Protein AF-A0A9D3N1N7-F1 (afdb_monomer_lite)

Sequence (161 aa):
MSQHPCWYMHFLKDLLESVEQHFIVSNQMNYYVFTDLLDEVTMDGDERDQFTYERRPESQAYIPFNEGDYYYGGAVIGGRPDKVLKLVKTCRMNLDVDRANKIEAVWQEESHLNKYFLYNKPTKLLSPEYLWDDRKGKPSFMKVVRFSQVEKNYAEIRPNP

Foldseek 3Di:
DDPPDQLCVVCVVVVVVLCCVAPPPPDDDDDDDDDDDDDDDDDPDDDPQPGLAFCPPQAPLHDHPPAADDQDGPPDDDDDPVVVVVLVVQLVVRLVSCVVVVHAGPGRSSSSSRSCCSPVPDPDDDHCLAEEEPVVPDDPVRPHNRDYDDDDPCVVNPVDD

Organism: NCBI:txid337641

Radius of gyration: 17.06 Å; chains: 1; bounding box: 41×35×41 Å

InterPro domains:
  IPR005076 Glycosyl transferase, family 6 [PF03414] (47-158)
  IPR005076 Glycosyl transferase, family 6 [PTHR10462] (47-159)
  IPR029044 Nucleotide-diphospho-sugar transferases [G3DSA:3.90.550.10] (5-43)
  IPR029044 Nucleotide-diphospho-sugar transferases [G3DSA:3.90.550.10] (44-161)
  IPR029044 Nucleotide-diphospho-sugar transferases [SSF53448] (8-149)

Secondary structure (DSSP, 8-state):
------GGGGGHHHHHHHHHHHSSTTS--------------PPTTS-TTTS-----TTSTT---TT--S----TT-----HHHHHHHHHHHHHHHHHHHHTT---TTHHHHHHHHHHHHS--S----GGGSB-GGG---TT-----SBPPP--HHHH-S--

Structure (mmCIF, N/CA/C/O backbone):
data_AF-A0A9D3N1N7-F1
#
_entry.id   AF-A0A9D3N1N7-F1
#
loop_
_atom_site.group_PDB
_atom_site.id
_atom_site.type_symbol
_atom_site.label_atom_id
_atom_site.label_alt_id
_atom_site.label_comp_id
_atom_site.label_asym_id
_atom_site.label_entity_id
_atom_site.label_seq_id
_atom_site.pdbx_PDB_ins_code
_atom_site.Cartn_x
_atom_site.Cartn_y
_atom_site.Cartn_z
_atom_site.occupancy
_atom_site.B_iso_or_equiv
_atom_site.auth_seq_id
_atom_site.auth_comp_id
_atom_site.auth_asym_id
_atom_site.auth_atom_id
_atom_site.pdbx_PDB_model_num
ATOM 1 N N . MET A 1 1 ? 27.883 -15.263 14.225 1.00 34.53 1 MET A N 1
ATOM 2 C CA . MET A 1 1 ? 26.503 -14.832 13.920 1.00 34.53 1 MET A CA 1
ATOM 3 C C . MET A 1 1 ? 26.331 -13.476 14.583 1.00 34.53 1 MET A C 1
ATOM 5 O O . MET A 1 1 ? 26.280 -13.436 15.805 1.00 34.53 1 MET A O 1
ATOM 9 N N . SER A 1 2 ? 26.420 -12.373 13.835 1.00 40.97 2 SER A N 1
ATOM 10 C CA . SER A 1 2 ? 26.246 -11.037 14.414 1.00 40.97 2 SER A CA 1
ATOM 11 C C . SER A 1 2 ? 24.771 -10.849 14.775 1.00 40.97 2 SER A C 1
ATOM 13 O O . SER A 1 2 ? 23.896 -10.945 13.918 1.00 40.97 2 SER A O 1
ATOM 15 N N . GLN A 1 3 ? 24.487 -10.637 16.059 1.00 45.00 3 GLN A N 1
ATOM 16 C CA . GLN A 1 3 ? 23.184 -10.161 16.511 1.00 45.00 3 GLN A CA 1
ATOM 17 C C . GLN A 1 3 ? 23.071 -8.691 16.102 1.00 45.00 3 GLN A C 1
ATOM 19 O O . GLN A 1 3 ? 23.489 -7.806 16.843 1.00 45.00 3 GLN A O 1
ATOM 24 N N . HIS A 1 4 ? 22.565 -8.424 14.902 1.00 54.41 4 HIS A N 1
ATOM 25 C CA . HIS A 1 4 ? 22.028 -7.101 14.609 1.00 54.41 4 HIS A CA 1
ATOM 26 C C . HIS A 1 4 ? 20.651 -7.029 15.279 1.00 54.41 4 HIS A C 1
ATOM 28 O O . HIS A 1 4 ? 19.798 -7.862 14.963 1.00 54.41 4 HIS A O 1
ATOM 34 N N . PRO A 1 5 ? 20.419 -6.113 16.235 1.00 59.94 5 PRO A N 1
ATOM 35 C CA . PRO A 1 5 ? 19.094 -5.942 16.810 1.00 59.94 5 PRO A CA 1
ATOM 36 C C . PRO A 1 5 ? 18.122 -5.561 15.691 1.00 59.94 5 PRO A C 1
ATOM 38 O O . PRO A 1 5 ? 18.396 -4.643 14.919 1.00 59.94 5 PRO A O 1
ATOM 41 N N . CYS A 1 6 ? 16.988 -6.255 15.586 1.00 68.75 6 CYS A N 1
ATOM 42 C CA . CYS A 1 6 ? 15.880 -5.764 14.774 1.00 68.75 6 CYS A CA 1
ATOM 43 C C . CYS A 1 6 ? 15.290 -4.548 15.498 1.00 68.75 6 CYS A C 1
ATOM 45 O O . CYS A 1 6 ? 14.514 -4.695 16.442 1.00 68.75 6 CYS A O 1
ATOM 47 N N . TRP A 1 7 ? 15.693 -3.346 15.092 1.00 74.88 7 TRP A N 1
ATOM 48 C CA . TRP A 1 7 ? 15.330 -2.095 15.765 1.00 74.88 7 TRP A CA 1
ATOM 49 C C . TRP A 1 7 ? 13.816 -1.841 15.814 1.00 74.88 7 TRP A C 1
ATOM 51 O O . TRP A 1 7 ? 13.320 -1.207 16.741 1.00 74.88 7 TRP A O 1
ATOM 61 N N . TYR A 1 8 ? 13.059 -2.424 14.882 1.00 80.69 8 TYR A N 1
ATOM 62 C CA . TYR A 1 8 ? 11.599 -2.328 14.843 1.00 80.69 8 TYR A CA 1
ATOM 63 C C . TYR A 1 8 ? 10.894 -3.097 15.966 1.00 80.69 8 TYR A C 1
ATOM 65 O O . TYR A 1 8 ? 9.727 -2.827 16.244 1.00 80.69 8 TYR A O 1
ATOM 73 N N . MET A 1 9 ? 11.598 -3.988 16.675 1.00 82.00 9 MET A N 1
ATOM 74 C CA . MET A 1 9 ? 11.056 -4.658 17.863 1.00 82.00 9 MET A CA 1
ATOM 75 C C . MET A 1 9 ? 10.674 -3.670 18.970 1.00 82.00 9 MET A C 1
ATOM 77 O O . MET A 1 9 ? 9.824 -3.998 19.795 1.00 82.00 9 MET A O 1
ATOM 81 N N . HIS A 1 10 ? 11.247 -2.460 18.965 1.00 83.56 10 HIS A N 1
ATOM 82 C CA . HIS A 1 10 ? 10.862 -1.383 19.877 1.00 83.56 10 HIS A CA 1
ATOM 83 C C . HIS A 1 10 ? 9.367 -1.036 19.781 1.00 83.56 10 HIS A C 1
ATOM 85 O O . HIS A 1 10 ? 8.746 -0.739 20.794 1.00 83.56 10 HIS A O 1
ATOM 91 N N . PHE A 1 11 ? 8.771 -1.155 18.590 1.00 87.31 11 PHE A N 1
ATOM 92 C CA . PHE A 1 11 ? 7.372 -0.794 18.344 1.00 87.31 11 PHE A CA 1
ATOM 93 C C . PHE A 1 11 ?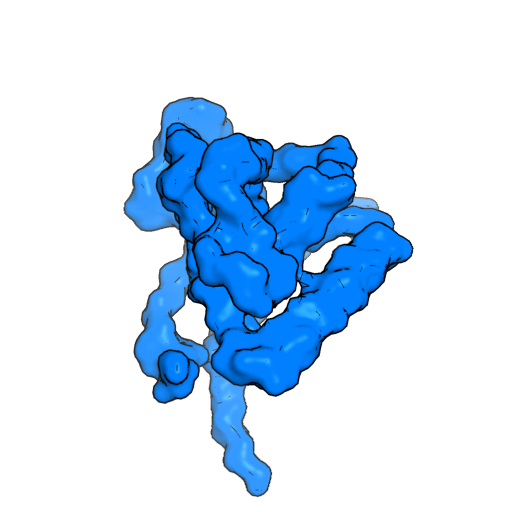 6.388 -1.943 18.592 1.00 87.31 11 PHE A C 1
ATOM 95 O O . PHE A 1 11 ? 5.178 -1.727 18.593 1.00 87.31 11 PHE A O 1
ATOM 102 N N . LEU A 1 12 ? 6.877 -3.178 18.773 1.00 86.31 12 LEU A N 1
ATOM 103 C CA . LEU A 1 12 ? 6.013 -4.360 18.798 1.00 86.31 12 LEU A CA 1
ATOM 104 C C . LEU A 1 12 ? 5.065 -4.356 19.998 1.00 86.31 12 LEU A C 1
ATOM 106 O O . LEU A 1 12 ? 3.903 -4.724 19.854 1.00 86.31 12 LEU A O 1
ATOM 110 N N . LYS A 1 13 ? 5.554 -3.946 21.171 1.00 87.50 13 LYS A N 1
ATOM 111 C CA . LYS A 1 13 ? 4.750 -3.927 22.394 1.00 87.50 13 LYS A CA 1
ATOM 112 C C . LYS A 1 13 ? 3.546 -2.993 22.239 1.00 87.50 13 LYS A C 1
ATOM 114 O O . LYS A 1 13 ? 2.414 -3.448 22.367 1.00 87.50 13 LYS A O 1
ATOM 119 N N . ASP A 1 14 ? 3.799 -1.736 21.890 1.00 89.75 14 ASP A N 1
ATOM 120 C CA . ASP A 1 14 ? 2.757 -0.714 21.758 1.00 89.75 14 ASP A CA 1
ATOM 121 C C . ASP A 1 14 ? 1.771 -1.058 20.630 1.00 89.75 14 ASP A C 1
ATOM 123 O O . ASP A 1 14 ? 0.563 -0.847 20.760 1.00 89.75 14 ASP A O 1
ATOM 127 N N . LEU A 1 15 ? 2.264 -1.662 19.539 1.00 90.00 15 LEU A N 1
ATOM 128 C CA . LEU A 1 15 ? 1.412 -2.170 18.466 1.00 90.00 15 LEU A CA 1
ATOM 129 C C . LEU A 1 15 ? 0.463 -3.267 18.968 1.00 90.00 15 LEU A C 1
ATOM 131 O O . LEU A 1 15 ? -0.736 -3.189 18.712 1.00 90.00 15 LEU A O 1
ATOM 135 N N . LEU A 1 16 ? 0.980 -4.286 19.662 1.00 87.94 16 LEU A N 1
ATOM 136 C CA . LEU A 1 16 ? 0.167 -5.404 20.150 1.00 87.94 16 LEU A CA 1
ATOM 137 C C . LEU A 1 16 ? -0.863 -4.944 21.188 1.00 87.94 16 LEU A C 1
ATOM 139 O O . LEU A 1 16 ? -2.030 -5.312 21.077 1.00 87.94 16 LEU A O 1
ATOM 143 N N . GLU A 1 17 ? -0.462 -4.092 22.134 1.00 92.12 17 GLU A N 1
ATOM 144 C CA . GLU A 1 17 ? -1.372 -3.530 23.141 1.00 92.12 17 GLU A CA 1
ATOM 145 C C . GLU A 1 17 ? -2.511 -2.721 22.491 1.00 92.12 17 GLU A C 1
ATOM 147 O O . GLU A 1 17 ? -3.667 -2.838 22.899 1.00 92.12 17 GLU A O 1
ATOM 152 N N . SER A 1 18 ? -2.221 -1.950 21.436 1.00 91.50 18 SER A N 1
ATOM 153 C CA . SER A 1 18 ? -3.236 -1.212 20.668 1.00 91.50 18 SER A CA 1
ATOM 154 C C . SER A 1 18 ? -4.168 -2.140 19.875 1.00 91.50 18 SER A C 1
ATOM 156 O O . SER A 1 18 ? -5.391 -1.962 19.870 1.00 91.50 18 SER A O 1
ATOM 158 N N . VAL A 1 19 ? -3.611 -3.172 19.234 1.00 88.31 19 VAL A N 1
ATOM 159 C CA . VAL A 1 19 ? -4.369 -4.165 18.459 1.00 88.31 19 VAL A CA 1
ATOM 160 C C . VAL A 1 19 ? -5.387 -4.889 19.342 1.00 88.31 19 VAL A C 1
ATOM 162 O O . VAL A 1 19 ? -6.547 -5.003 18.947 1.00 88.31 19 VAL A O 1
ATOM 165 N N . GLU A 1 20 ? -5.001 -5.305 20.549 1.00 87.06 20 GLU A N 1
ATOM 166 C CA . GLU A 1 20 ? -5.911 -5.962 21.498 1.00 87.06 20 GLU A CA 1
ATOM 167 C C . GLU A 1 20 ? -7.101 -5.078 21.899 1.00 87.06 20 GLU A C 1
ATOM 169 O O . GLU A 1 20 ? -8.207 -5.580 22.115 1.00 87.06 20 GLU A O 1
ATOM 174 N N . GLN A 1 21 ? -6.900 -3.761 21.969 1.00 88.50 21 GLN A N 1
ATOM 175 C CA . GLN A 1 21 ? -7.928 -2.810 22.394 1.00 88.50 21 GLN A CA 1
ATOM 176 C C . GLN A 1 21 ? -8.845 -2.348 21.257 1.00 88.50 21 GLN A C 1
ATOM 178 O O . GLN A 1 21 ? -9.986 -1.951 21.511 1.00 88.50 21 GLN A O 1
ATOM 183 N N . HIS A 1 22 ? -8.364 -2.357 20.010 1.00 89.75 22 HIS A N 1
ATOM 184 C CA . HIS A 1 22 ? -9.020 -1.627 18.921 1.00 89.75 22 HIS A CA 1
ATOM 185 C C . HIS A 1 22 ? -9.250 -2.433 17.638 1.00 89.75 22 HIS A C 1
ATOM 187 O O . HIS A 1 22 ? -10.109 -2.053 16.836 1.00 89.75 22 HIS A O 1
ATOM 193 N N . PHE A 1 23 ? -8.547 -3.547 17.419 1.00 86.12 23 PHE A N 1
ATOM 194 C CA . PHE A 1 23 ? -8.610 -4.283 16.157 1.00 86.12 23 PHE A CA 1
ATOM 195 C C . PHE A 1 23 ? -9.489 -5.537 16.251 1.00 86.12 23 PHE A C 1
ATOM 197 O O . PHE A 1 23 ? -9.090 -6.562 16.789 1.00 86.12 23 PHE A O 1
ATOM 204 N N . ILE A 1 24 ? -10.696 -5.460 15.670 1.00 82.81 24 ILE A N 1
ATOM 205 C CA . ILE A 1 24 ? -11.658 -6.580 15.563 1.00 82.81 24 ILE A CA 1
ATOM 206 C C . ILE A 1 24 ? -11.927 -7.248 16.929 1.00 82.81 24 ILE A C 1
ATOM 208 O O . ILE A 1 24 ? -11.987 -8.472 17.071 1.00 82.81 24 ILE A O 1
ATOM 212 N N . VAL A 1 25 ? -12.100 -6.412 17.955 1.00 77.69 25 VAL A N 1
ATOM 213 C CA . VAL A 1 25 ? -12.440 -6.842 19.314 1.00 77.69 25 VAL A CA 1
ATOM 214 C C . VAL A 1 25 ? -13.702 -7.708 19.256 1.00 77.69 25 VAL A C 1
ATOM 216 O O . VAL A 1 25 ? -14.694 -7.285 18.666 1.00 77.69 25 VAL A O 1
ATOM 219 N N . SER A 1 26 ? -13.662 -8.896 19.877 1.00 72.06 26 SER A N 1
ATOM 220 C CA . SER A 1 26 ? -14.707 -9.948 19.942 1.00 72.06 26 SER A CA 1
ATOM 221 C C . SER A 1 26 ? -14.725 -11.047 18.863 1.00 72.06 26 SER A C 1
ATOM 223 O O . SER A 1 26 ? -15.538 -11.968 18.964 1.00 72.06 26 SER A O 1
ATOM 225 N N . ASN A 1 27 ? -13.801 -11.052 17.898 1.00 74.12 27 ASN A N 1
ATOM 226 C CA . ASN A 1 27 ? -13.632 -12.171 16.960 1.00 74.12 27 ASN A CA 1
ATOM 227 C C . ASN A 1 27 ? -12.369 -12.996 17.268 1.00 74.12 27 ASN A C 1
ATOM 229 O O . ASN A 1 27 ? -11.405 -12.490 17.834 1.00 74.12 27 ASN A O 1
ATOM 233 N N . GLN A 1 28 ? -12.357 -14.279 16.883 1.00 68.81 28 GLN A N 1
ATOM 234 C CA . GLN A 1 28 ? -11.154 -15.110 16.988 1.00 68.81 28 GLN A CA 1
ATOM 235 C C . GLN A 1 28 ? -10.096 -14.620 15.991 1.00 68.81 28 GLN A C 1
ATOM 237 O O . GLN A 1 28 ? -10.319 -14.652 14.780 1.00 68.81 28 GLN A O 1
ATOM 242 N N . MET A 1 29 ? -8.940 -14.211 16.511 1.00 66.88 29 MET A N 1
ATOM 243 C CA . MET A 1 29 ? -7.817 -13.689 15.734 1.00 66.88 29 MET A CA 1
ATOM 244 C C . MET A 1 29 ? -6.613 -14.628 15.811 1.00 66.88 29 MET A C 1
ATOM 246 O O . MET A 1 29 ? -6.331 -15.206 16.857 1.00 66.88 29 MET A O 1
ATOM 250 N N . ASN A 1 30 ? -5.887 -14.751 14.698 1.00 64.31 30 ASN A N 1
ATOM 251 C CA . ASN A 1 3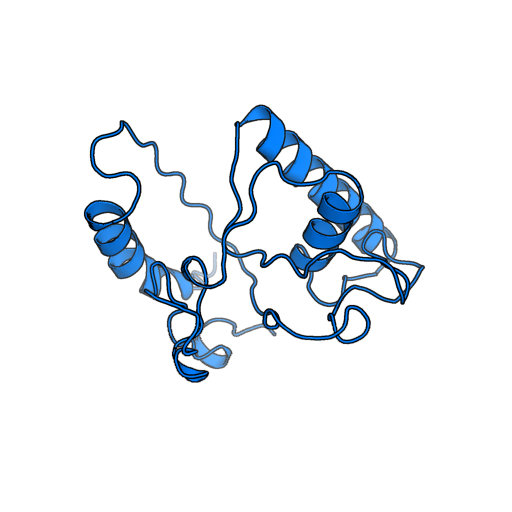0 ? -4.554 -15.347 14.659 1.00 64.31 30 ASN A CA 1
ATOM 252 C C . ASN A 1 30 ? -3.575 -14.255 14.225 1.00 64.31 30 ASN A C 1
ATOM 254 O O . ASN A 1 30 ? -3.684 -13.744 13.108 1.00 64.31 30 ASN A O 1
ATOM 258 N N . TYR A 1 31 ? -2.645 -13.888 15.104 1.00 62.41 31 TYR A N 1
ATOM 259 C CA . TYR A 1 31 ? -1.607 -12.910 14.795 1.00 62.41 31 TYR A CA 1
ATOM 260 C C . TYR A 1 31 ? -0.411 -13.615 14.161 1.00 62.41 31 TYR A C 1
ATOM 262 O O . TYR A 1 31 ? 0.133 -14.562 14.728 1.00 62.41 31 TYR A O 1
ATOM 270 N N . TYR A 1 32 ? 0.011 -13.138 12.994 1.00 56.69 32 TYR A N 1
ATOM 271 C CA . TYR A 1 32 ? 1.244 -13.571 12.350 1.00 56.69 32 TYR A CA 1
ATOM 272 C C . TYR A 1 32 ? 2.162 -12.357 12.232 1.00 56.69 32 TYR A C 1
ATOM 274 O O . TYR A 1 32 ? 1.881 -11.443 11.461 1.00 56.69 32 TYR A O 1
ATOM 282 N N . VAL A 1 33 ? 3.231 -12.333 13.027 1.00 47.16 33 VAL A N 1
ATOM 283 C CA . VAL A 1 33 ? 4.223 -11.252 13.019 1.00 47.16 33 VAL A CA 1
ATOM 284 C C . VAL A 1 33 ? 5.406 -11.702 12.163 1.00 47.16 33 VAL A C 1
ATOM 286 O O . VAL A 1 33 ? 6.101 -12.652 12.515 1.00 47.16 33 VAL A O 1
ATOM 289 N N . PHE A 1 34 ? 5.615 -11.030 11.033 1.00 45.56 34 PHE A N 1
ATOM 290 C CA . PHE A 1 34 ? 6.780 -11.180 10.155 1.00 45.56 34 PHE A CA 1
ATOM 291 C C . PHE A 1 34 ? 7.564 -9.856 10.184 1.00 45.56 34 PHE A C 1
ATOM 293 O O . PHE A 1 34 ? 6.942 -8.803 10.307 1.00 45.56 34 PHE A O 1
ATOM 300 N N . THR A 1 35 ? 8.901 -9.874 10.125 1.00 46.75 35 THR A N 1
ATOM 301 C CA . THR A 1 35 ? 9.715 -8.656 10.316 1.00 46.75 35 THR A CA 1
ATOM 302 C C . THR A 1 35 ? 11.003 -8.641 9.496 1.00 46.75 35 THR A C 1
ATOM 304 O O . THR A 1 35 ? 11.992 -9.243 9.910 1.00 46.75 35 THR A O 1
ATOM 307 N N . ASP A 1 36 ? 11.015 -7.836 8.425 1.00 28.19 36 ASP A N 1
ATOM 308 C CA . ASP A 1 36 ? 12.202 -7.371 7.691 1.00 28.19 36 ASP A CA 1
ATOM 309 C C . ASP A 1 36 ? 11.840 -6.313 6.588 1.00 28.19 36 ASP A C 1
ATOM 311 O O . ASP A 1 36 ? 11.792 -6.665 5.419 1.00 28.19 36 ASP A O 1
ATOM 315 N N . LEU A 1 37 ? 11.593 -5.040 7.019 1.00 36.00 37 LEU A N 1
ATOM 316 C CA . LEU A 1 37 ? 11.600 -3.670 6.368 1.00 36.00 37 LEU A CA 1
ATOM 317 C C . LEU A 1 37 ? 10.910 -3.422 4.983 1.00 36.00 37 LEU A C 1
ATOM 319 O O . LEU A 1 37 ? 11.191 -4.158 4.053 1.00 36.00 37 LEU A O 1
ATOM 323 N N . LEU A 1 38 ? 10.042 -2.402 4.758 1.00 35.62 38 LEU A N 1
ATOM 324 C CA . LEU A 1 38 ? 10.282 -0.946 4.494 1.00 35.62 38 LEU A CA 1
ATOM 325 C C . LEU A 1 38 ? 8.961 -0.099 4.585 1.00 35.62 38 LEU A C 1
ATOM 327 O O . LEU A 1 38 ? 7.901 -0.675 4.766 1.00 35.62 38 LEU A O 1
ATOM 331 N N . ASP A 1 39 ? 9.028 1.253 4.538 1.00 35.66 39 ASP A N 1
ATOM 332 C CA . ASP A 1 39 ? 7.873 2.209 4.495 1.00 35.66 39 ASP A CA 1
ATOM 333 C C . ASP A 1 39 ? 8.325 3.643 4.102 1.00 35.66 39 ASP A C 1
ATOM 335 O O . ASP A 1 39 ? 9.327 4.098 4.677 1.00 35.66 39 ASP A O 1
ATOM 339 N N . GLU A 1 40 ? 7.547 4.329 3.233 1.00 47.47 40 GLU A N 1
ATOM 340 C CA . GLU A 1 40 ? 7.051 5.741 3.298 1.00 47.47 40 GLU A CA 1
ATOM 341 C C . GLU A 1 40 ? 6.281 6.149 2.017 1.00 47.47 40 GLU A 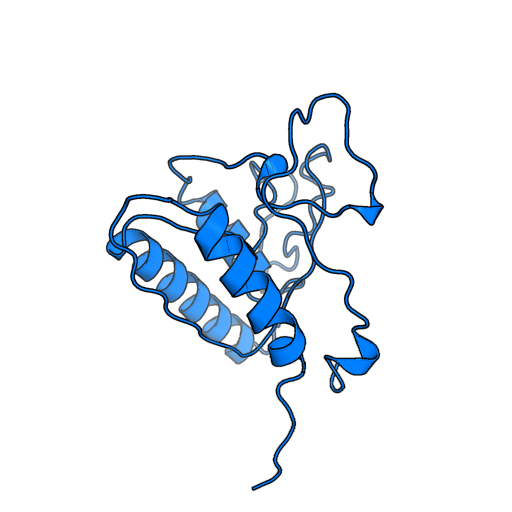C 1
ATOM 343 O O . GLU A 1 40 ? 6.938 6.189 0.995 1.00 47.47 40 GLU A O 1
ATOM 348 N N . VAL A 1 41 ? 4.990 6.568 2.020 1.00 39.56 41 VAL A N 1
ATOM 349 C CA . VAL A 1 41 ? 4.407 7.331 0.869 1.00 39.56 41 VAL A CA 1
ATOM 350 C C . VAL A 1 41 ? 3.214 8.291 1.194 1.00 39.56 41 VAL A C 1
ATOM 352 O O . VAL A 1 41 ? 2.677 8.314 2.302 1.00 39.56 41 VAL A O 1
ATOM 355 N N . THR A 1 42 ? 2.892 9.150 0.207 1.00 37.88 42 THR A N 1
ATOM 356 C CA . THR A 1 42 ? 2.088 10.388 0.067 1.00 37.88 42 THR A CA 1
ATOM 357 C C . THR A 1 42 ? 0.566 10.315 0.298 1.00 37.88 42 THR A C 1
ATOM 359 O O . THR A 1 42 ? -0.023 9.248 0.407 1.00 37.88 42 THR A O 1
ATOM 362 N N . MET A 1 43 ? -0.061 11.500 0.396 1.00 44.34 43 MET A N 1
ATOM 363 C CA . MET A 1 43 ? -1.411 11.750 0.931 1.00 44.34 43 MET A CA 1
ATOM 364 C C . MET A 1 43 ? -2.544 11.765 -0.116 1.00 44.34 43 MET A C 1
ATOM 366 O O . MET A 1 43 ? -2.346 12.114 -1.276 1.00 44.34 43 MET A O 1
ATOM 370 N N . ASP A 1 44 ? -3.760 11.455 0.347 1.00 45.06 44 ASP A N 1
ATOM 371 C CA . ASP A 1 44 ? -5.022 11.598 -0.394 1.00 45.06 44 ASP A CA 1
ATOM 372 C C . ASP A 1 44 ? -5.329 13.075 -0.711 1.00 45.06 44 ASP A C 1
ATOM 374 O O . ASP A 1 44 ? -5.446 13.902 0.197 1.00 45.06 44 ASP A O 1
ATOM 378 N N . GLY A 1 45 ? -5.525 13.390 -1.996 1.00 51.78 45 GLY A N 1
ATOM 379 C CA . GLY A 1 45 ? -5.947 14.715 -2.478 1.00 51.78 45 GLY A CA 1
ATOM 380 C C . GLY A 1 45 ? -5.139 15.259 -3.657 1.00 51.78 45 GLY A C 1
ATOM 381 O O . GLY A 1 45 ? -5.591 16.199 -4.310 1.00 51.78 45 GLY A O 1
ATOM 382 N N . ASP A 1 46 ? -3.989 14.658 -3.950 1.00 58.97 46 ASP A N 1
ATOM 383 C CA . ASP A 1 46 ? -3.143 15.073 -5.063 1.00 58.97 46 ASP A CA 1
ATOM 384 C C . ASP A 1 46 ? -3.697 14.601 -6.421 1.00 58.97 46 ASP A C 1
ATOM 386 O O . ASP A 1 46 ? -4.353 13.560 -6.535 1.00 58.97 46 ASP A O 1
ATOM 390 N N . GLU A 1 47 ? -3.435 15.367 -7.485 1.00 73.06 47 GLU A N 1
ATOM 391 C CA . GLU A 1 47 ? -3.708 14.911 -8.850 1.00 73.06 47 GLU A CA 1
ATOM 392 C C . GLU A 1 47 ? -2.886 13.647 -9.150 1.00 73.06 47 GLU A C 1
ATOM 394 O O . GLU A 1 47 ? -1.735 13.533 -8.738 1.00 73.06 47 GLU A O 1
ATOM 399 N N . ARG A 1 48 ? -3.445 12.698 -9.912 1.00 76.75 48 ARG A N 1
ATOM 400 C CA . ARG A 1 48 ? -2.828 11.380 -10.196 1.00 76.75 48 ARG A CA 1
ATOM 401 C C . ARG A 1 48 ? -1.394 11.422 -10.747 1.00 76.75 48 ARG A C 1
ATOM 403 O O . ARG A 1 48 ? -0.658 10.442 -10.654 1.00 76.75 48 ARG A O 1
ATOM 410 N N . ASP A 1 49 ? -0.999 12.542 -11.339 1.00 81.50 49 ASP A N 1
ATOM 411 C CA . ASP A 1 49 ? 0.345 12.738 -11.880 1.00 81.50 49 ASP A CA 1
ATOM 412 C C . ASP A 1 49 ? 1.371 13.123 -10.802 1.00 81.50 49 ASP A C 1
ATOM 414 O O . ASP A 1 49 ? 2.566 12.925 -11.004 1.00 81.50 49 ASP A O 1
ATOM 418 N N . GLN A 1 50 ? 0.914 13.586 -9.636 1.00 82.69 50 GLN A N 1
ATOM 419 C CA . GLN A 1 50 ? 1.734 13.844 -8.446 1.00 82.69 50 GLN A CA 1
ATOM 420 C C . GLN A 1 50 ? 1.980 12.580 -7.618 1.00 82.69 50 GLN A C 1
ATOM 422 O O . GLN A 1 50 ? 2.893 12.538 -6.796 1.00 82.69 50 GLN A O 1
ATOM 427 N N . PHE A 1 51 ? 1.189 11.527 -7.842 1.00 86.06 51 PHE A N 1
ATOM 428 C CA . PHE A 1 51 ? 1.426 10.234 -7.225 1.00 86.06 51 PHE A CA 1
ATOM 429 C C . PHE A 1 51 ? 2.805 9.709 -7.597 1.00 86.06 51 PHE A C 1
ATOM 431 O O . PHE A 1 51 ? 3.171 9.612 -8.778 1.00 86.06 51 PHE A O 1
ATOM 438 N N . THR A 1 52 ? 3.546 9.299 -6.575 1.00 89.56 52 THR A N 1
ATOM 439 C CA . THR A 1 52 ? 4.895 8.760 -6.703 1.00 89.56 52 THR A CA 1
ATOM 440 C C . THR A 1 52 ? 4.856 7.295 -7.139 1.00 89.56 52 THR A C 1
ATOM 442 O O . THR A 1 52 ? 5.414 6.415 -6.490 1.00 89.56 52 THR A O 1
ATOM 445 N N . TYR A 1 53 ? 4.128 6.990 -8.212 1.00 93.94 53 TYR A N 1
ATOM 446 C CA . TYR A 1 53 ? 4.225 5.688 -8.863 1.00 93.94 53 TYR A CA 1
ATOM 447 C C . TYR A 1 53 ? 5.597 5.521 -9.515 1.00 93.94 53 TYR A C 1
ATOM 449 O O . TYR A 1 53 ? 6.273 6.498 -9.839 1.00 93.94 53 TYR A O 1
ATOM 457 N N . GLU A 1 54 ? 5.978 4.277 -9.785 1.00 97.25 54 GLU A N 1
ATOM 458 C CA . GLU A 1 54 ? 7.123 4.003 -10.640 1.00 97.25 54 GLU A CA 1
ATOM 459 C C . GLU A 1 54 ? 6.839 4.490 -12.069 1.00 97.25 54 GLU A C 1
ATOM 461 O O . GLU A 1 54 ? 5.846 4.102 -12.689 1.00 97.25 54 GLU A O 1
ATOM 466 N N . ARG A 1 55 ? 7.706 5.361 -12.595 1.00 96.69 55 ARG A N 1
ATOM 467 C CA . ARG A 1 55 ? 7.539 5.995 -13.915 1.00 96.69 55 ARG A CA 1
ATOM 468 C C . ARG A 1 55 ? 8.539 5.489 -14.956 1.00 96.69 55 ARG A C 1
ATOM 470 O O . ARG A 1 55 ? 8.420 5.859 -16.122 1.00 96.69 55 ARG A O 1
ATOM 477 N N . ARG A 1 56 ? 9.491 4.635 -14.571 1.00 97.88 56 ARG A N 1
ATOM 478 C CA . ARG A 1 56 ? 10.422 3.974 -15.492 1.00 97.88 56 ARG A CA 1
ATOM 479 C C . ARG A 1 56 ? 9.726 2.784 -16.164 1.00 97.88 56 ARG A C 1
ATOM 481 O O . ARG A 1 56 ? 9.367 1.841 -15.457 1.00 97.88 56 ARG A O 1
ATOM 488 N N . PRO A 1 57 ? 9.513 2.802 -17.494 1.00 98.00 57 PRO A N 1
ATOM 489 C CA . PRO A 1 57 ? 8.797 1.742 -18.209 1.00 98.00 57 PRO A CA 1
ATOM 490 C C . PRO A 1 57 ? 9.494 0.375 -18.169 1.00 98.00 57 PRO A C 1
ATOM 492 O O . PRO A 1 57 ? 8.874 -0.639 -18.480 1.00 98.00 57 PRO A O 1
ATOM 495 N N . GLU A 1 58 ? 10.768 0.332 -17.787 1.00 98.00 58 GLU A N 1
ATOM 496 C CA . GLU A 1 58 ? 11.549 -0.892 -17.633 1.00 98.00 58 GLU A CA 1
ATOM 497 C C . GLU A 1 58 ? 11.147 -1.702 -16.388 1.00 98.00 58 GLU A C 1
ATOM 499 O O . GLU A 1 58 ? 11.397 -2.908 -16.335 1.00 98.00 58 GLU A O 1
ATOM 504 N N . SER A 1 59 ? 10.520 -1.059 -15.395 1.00 98.56 59 SER A N 1
ATOM 505 C CA . SER A 1 59 ? 10.047 -1.715 -14.175 1.00 98.56 59 SER A CA 1
ATOM 506 C C . SER A 1 59 ? 8.685 -2.378 -14.377 1.00 98.56 59 SER A C 1
ATOM 508 O O . SER A 1 59 ? 7.764 -1.813 -14.970 1.00 98.56 59 SER A O 1
ATOM 510 N N . GLN A 1 60 ? 8.496 -3.545 -13.762 1.00 98.50 60 GLN A N 1
ATOM 511 C CA . GLN A 1 60 ? 7.192 -4.193 -13.647 1.00 98.50 60 GLN A CA 1
ATOM 512 C C . GLN A 1 60 ? 6.180 -3.365 -12.845 1.00 98.50 60 GLN A C 1
ATOM 514 O O . GLN A 1 60 ? 4.981 -3.610 -12.968 1.00 98.50 60 GLN A O 1
ATOM 519 N N . ALA A 1 61 ? 6.623 -2.406 -12.027 1.00 98.31 61 ALA A N 1
ATOM 520 C CA . ALA A 1 61 ? 5.756 -1.502 -11.275 1.00 98.31 61 ALA A CA 1
ATOM 521 C C . ALA A 1 61 ? 5.295 -0.269 -12.073 1.00 98.31 61 ALA A C 1
ATOM 523 O O . ALA A 1 61 ? 4.509 0.517 -11.547 1.00 98.31 61 ALA A O 1
ATOM 524 N N . TYR A 1 62 ? 5.740 -0.097 -13.324 1.00 98.19 62 TYR A N 1
ATOM 525 C CA . TYR A 1 62 ? 5.463 1.096 -14.125 1.00 98.19 62 TYR A CA 1
ATOM 526 C C . TYR A 1 62 ? 3.971 1.445 -14.226 1.00 98.19 62 TYR A C 1
ATOM 528 O O . TYR A 1 62 ? 3.157 0.624 -14.668 1.00 98.19 62 TYR A O 1
ATOM 536 N N . ILE A 1 63 ? 3.617 2.690 -13.908 1.00 97.06 63 ILE A N 1
ATOM 537 C CA . ILE A 1 63 ? 2.297 3.275 -14.174 1.00 97.06 63 ILE A CA 1
ATOM 538 C C . ILE A 1 63 ? 2.502 4.574 -14.968 1.00 97.06 63 ILE A C 1
ATOM 540 O O . ILE A 1 63 ? 3.175 5.488 -14.476 1.00 97.06 63 ILE A O 1
ATOM 544 N N . PRO A 1 64 ? 1.942 4.698 -16.185 1.00 95.44 64 PRO A N 1
ATOM 545 C CA . PRO A 1 64 ? 2.078 5.915 -16.977 1.00 95.44 64 PRO A CA 1
ATOM 546 C C . PRO A 1 64 ? 1.352 7.096 -16.327 1.00 95.44 64 PRO A C 1
ATOM 548 O O . PRO A 1 64 ? 0.432 6.934 -15.521 1.00 95.44 64 PRO A O 1
ATOM 551 N N . PHE A 1 65 ? 1.761 8.309 -16.698 1.00 92.81 65 PHE A N 1
ATOM 552 C CA . PHE A 1 65 ? 0.990 9.513 -16.388 1.00 92.81 65 PHE A CA 1
ATOM 553 C C . PHE A 1 65 ? -0.433 9.374 -16.937 1.00 92.81 65 PHE A C 1
ATOM 555 O O . PHE A 1 65 ? -0.643 8.748 -17.978 1.00 92.81 65 PHE A O 1
ATOM 562 N N . ASN A 1 66 ? -1.402 9.972 -16.250 1.00 89.56 66 ASN A N 1
ATOM 563 C CA . ASN A 1 66 ? -2.843 9.853 -16.491 1.00 89.56 66 ASN A CA 1
ATOM 564 C C . ASN A 1 66 ? -3.512 8.518 -16.096 1.00 89.56 66 ASN A C 1
ATOM 566 O O . ASN A 1 66 ? -4.747 8.461 -16.060 1.00 89.56 66 ASN A O 1
ATOM 570 N N . GLU A 1 67 ? -2.760 7.473 -15.736 1.00 92.75 67 GLU A N 1
ATOM 571 C CA . GLU A 1 67 ? -3.303 6.241 -15.142 1.00 92.75 67 GLU A CA 1
ATOM 572 C C . GLU A 1 67 ? -3.219 6.255 -13.606 1.00 92.75 67 GLU A C 1
ATOM 574 O O . GLU A 1 67 ? -2.446 7.007 -13.013 1.00 92.75 67 GLU A O 1
ATOM 579 N N . GLY A 1 68 ? -4.029 5.410 -12.961 1.00 88.56 68 GLY A N 1
ATOM 580 C CA . GLY A 1 68 ? -4.161 5.340 -11.502 1.00 88.56 68 GLY A CA 1
ATOM 581 C C . GLY A 1 68 ? -5.510 5.852 -11.000 1.00 88.56 68 GLY A C 1
ATOM 582 O O . GLY A 1 68 ? -6.067 6.809 -11.541 1.00 88.56 68 GLY A O 1
ATOM 583 N N . ASP A 1 69 ? -6.040 5.191 -9.968 1.00 86.38 69 ASP A N 1
ATOM 584 C CA . ASP A 1 69 ? -7.238 5.660 -9.256 1.00 86.38 69 ASP A CA 1
ATOM 585 C C . ASP A 1 69 ? -6.860 6.325 -7.926 1.00 86.38 69 ASP A C 1
ATOM 587 O O . ASP A 1 69 ? -7.328 7.421 -7.636 1.00 86.38 69 ASP A O 1
ATOM 591 N N . TYR A 1 70 ? -5.998 5.662 -7.147 1.00 85.12 70 TYR A N 1
ATOM 592 C CA . TYR A 1 70 ? -5.544 6.075 -5.819 1.00 85.12 70 TYR A CA 1
ATOM 593 C C . TYR A 1 70 ? -4.090 5.673 -5.611 1.00 85.12 70 TYR A C 1
ATOM 595 O O . TYR A 1 70 ? -3.613 4.715 -6.231 1.00 85.12 70 TYR A O 1
ATOM 603 N N . TYR A 1 71 ? -3.419 6.352 -4.689 1.00 87.06 71 TYR A N 1
ATOM 604 C CA . TYR A 1 71 ? -2.151 5.891 -4.157 1.00 87.06 71 TYR A CA 1
ATOM 605 C C . TYR A 1 71 ? -2.389 5.017 -2.918 1.00 87.06 71 TYR A C 1
ATOM 607 O O . TYR A 1 71 ? -2.844 5.497 -1.883 1.00 87.06 71 TYR A O 1
ATOM 615 N N . TYR A 1 72 ? -2.140 3.715 -3.034 1.00 85.44 72 TYR A N 1
ATOM 616 C CA . TYR A 1 72 ? -2.381 2.741 -1.972 1.00 85.44 72 TYR A CA 1
ATOM 617 C C . TYR A 1 72 ? -1.128 2.572 -1.107 1.00 85.44 72 TYR A C 1
ATOM 619 O O . TYR A 1 72 ? -0.111 2.093 -1.608 1.00 85.44 72 TYR A O 1
ATOM 627 N N . GLY A 1 73 ? -1.237 2.903 0.182 1.00 83.88 73 GLY A N 1
ATOM 628 C CA . GLY A 1 73 ? -0.182 2.675 1.172 1.00 83.88 73 GLY A CA 1
ATOM 629 C C . GLY A 1 73 ? 0.102 1.188 1.416 1.00 83.88 73 GLY A C 1
ATOM 630 O O . GLY A 1 73 ? -0.828 0.384 1.530 1.00 83.88 73 GLY A O 1
ATOM 631 N N . GLY A 1 74 ? 1.376 0.818 1.545 1.00 82.00 74 GLY A N 1
ATOM 632 C CA . GLY A 1 74 ? 1.836 -0.554 1.779 1.00 82.00 74 GLY A CA 1
ATOM 633 C C . GLY A 1 74 ? 1.596 -1.062 3.201 1.00 82.00 74 GLY A C 1
ATOM 634 O O . GLY A 1 74 ? 1.457 -2.267 3.411 1.00 82.00 74 GLY A O 1
ATOM 635 N N . ALA A 1 75 ? 1.464 -0.149 4.168 1.00 84.69 75 ALA A N 1
ATOM 636 C CA . ALA A 1 75 ? 1.410 -0.480 5.591 1.00 84.69 75 ALA A CA 1
ATOM 637 C C . ALA A 1 75 ? 0.122 -1.198 6.041 1.00 84.69 75 ALA A C 1
ATOM 639 O O . ALA A 1 75 ? 0.142 -1.935 7.027 1.00 84.69 75 ALA A O 1
ATOM 640 N N . VAL A 1 76 ? -1.012 -0.996 5.353 1.00 84.25 76 VAL A N 1
ATOM 641 C CA . VAL A 1 76 ? -2.299 -1.613 5.725 1.00 84.25 76 VAL A CA 1
ATOM 642 C C . VAL A 1 76 ? -2.994 -2.192 4.497 1.00 84.25 76 VAL A C 1
ATOM 644 O O . VAL A 1 76 ? -3.707 -1.504 3.767 1.00 84.25 76 VAL A O 1
ATOM 647 N N . ILE A 1 77 ? -2.843 -3.504 4.313 1.00 88.44 77 ILE A N 1
ATOM 648 C CA . ILE A 1 77 ? -3.556 -4.286 3.299 1.00 88.44 77 ILE A CA 1
ATOM 649 C C . ILE A 1 77 ? -4.219 -5.509 3.931 1.00 88.44 77 ILE A C 1
ATOM 651 O O . ILE A 1 77 ? -3.753 -6.056 4.929 1.00 88.44 77 ILE A O 1
ATOM 655 N N . GLY A 1 78 ? -5.315 -5.977 3.342 1.00 89.12 78 GLY A N 1
ATOM 656 C CA . GLY A 1 78 ? -6.020 -7.141 3.863 1.00 89.12 78 GLY A CA 1
ATOM 657 C C . GLY A 1 78 ? -7.065 -7.688 2.906 1.00 89.12 78 GLY A C 1
ATOM 658 O O . GLY A 1 78 ? -7.341 -7.132 1.844 1.00 89.12 78 GLY A O 1
ATOM 659 N N . GLY A 1 79 ? -7.656 -8.815 3.285 1.00 90.31 79 GLY A N 1
ATOM 660 C CA . GLY A 1 79 ? -8.696 -9.462 2.501 1.00 90.31 79 GLY A CA 1
ATOM 661 C C . GLY A 1 79 ? -8.811 -10.943 2.818 1.00 90.31 79 GLY A C 1
ATOM 662 O O . GLY A 1 79 ? -8.232 -11.445 3.779 1.00 90.31 79 GLY A O 1
ATOM 663 N N . ARG A 1 80 ? -9.561 -11.662 1.979 1.00 89.12 80 ARG A N 1
ATOM 664 C CA . ARG A 1 80 ? -9.619 -13.122 2.080 1.00 89.12 80 ARG A CA 1
ATOM 665 C C . ARG A 1 80 ? -8.234 -13.725 1.804 1.00 89.12 80 ARG A C 1
ATOM 667 O O . ARG A 1 80 ? -7.551 -13.225 0.903 1.00 89.12 80 ARG A O 1
ATOM 674 N N . PRO A 1 81 ? -7.837 -14.808 2.498 1.00 93.44 81 PRO A N 1
ATOM 675 C CA . PRO A 1 81 ? -6.508 -15.401 2.347 1.00 93.44 81 PRO A CA 1
ATOM 676 C C . PRO A 1 81 ? -6.118 -15.723 0.899 1.00 93.44 81 PRO A C 1
ATOM 678 O O . PRO A 1 81 ? -4.990 -15.456 0.499 1.00 93.44 81 PRO A O 1
ATOM 681 N N . ASP A 1 82 ? -7.048 -16.219 0.075 1.00 94.62 82 ASP A N 1
ATOM 682 C CA . ASP A 1 82 ? -6.808 -16.506 -1.346 1.00 94.62 82 ASP A CA 1
ATOM 683 C C . ASP A 1 82 ? -6.452 -15.245 -2.152 1.00 94.62 82 ASP A C 1
ATOM 685 O O . ASP A 1 82 ? -5.596 -15.280 -3.040 1.00 94.62 82 ASP A O 1
ATOM 689 N N . LYS A 1 83 ? -7.087 -14.113 -1.828 1.00 93.12 83 LYS A N 1
ATOM 690 C CA . LYS A 1 83 ? -6.858 -12.826 -2.493 1.00 93.12 83 LYS A CA 1
ATOM 691 C C . LYS A 1 83 ? -5.552 -12.188 -2.052 1.00 93.12 83 LYS A C 1
ATOM 693 O O . LYS A 1 83 ? -4.810 -11.720 -2.912 1.00 93.12 83 LYS A O 1
ATOM 698 N N . VAL A 1 84 ? -5.254 -12.226 -0.753 1.00 95.00 84 VAL A N 1
ATOM 699 C CA . VAL A 1 84 ? -3.978 -11.736 -0.213 1.00 95.00 84 VAL A CA 1
ATOM 700 C C . VAL A 1 84 ? -2.820 -12.572 -0.760 1.00 95.00 84 VAL A C 1
ATOM 702 O O . VAL A 1 84 ? -1.842 -12.014 -1.245 1.00 95.00 84 VAL A O 1
ATOM 705 N N . LEU A 1 85 ? -2.961 -13.902 -0.803 1.00 96.12 85 LEU A N 1
ATOM 706 C CA . LEU A 1 85 ? -1.946 -14.787 -1.375 1.00 96.12 85 LEU A CA 1
ATOM 707 C C . LEU A 1 85 ? -1.690 -14.486 -2.856 1.00 96.12 85 LEU A C 1
ATOM 709 O O . LEU A 1 85 ? -0.537 -14.459 -3.284 1.00 96.12 85 LEU A O 1
ATOM 713 N N . LYS A 1 86 ? -2.748 -14.254 -3.646 1.00 96.75 86 LYS A N 1
ATOM 714 C CA . LYS A 1 86 ? -2.609 -13.872 -5.059 1.00 96.75 86 LYS A CA 1
ATOM 715 C C . LYS A 1 86 ? -1.871 -12.539 -5.209 1.00 96.75 86 LYS A C 1
ATOM 717 O O . LYS A 1 86 ? -0.967 -12.456 -6.039 1.00 96.75 86 LYS A O 1
ATOM 722 N N . LEU A 1 87 ? -2.240 -11.532 -4.416 1.00 95.62 87 LEU A N 1
ATOM 723 C CA . LEU A 1 87 ? -1.593 -10.218 -4.409 1.00 95.62 87 LEU A CA 1
ATOM 724 C C . LEU A 1 87 ? -0.100 -10.359 -4.104 1.00 95.62 87 LEU A C 1
ATOM 726 O O . LEU A 1 87 ? 0.724 -10.002 -4.941 1.00 95.62 87 LEU A O 1
ATOM 730 N N . VAL A 1 88 ? 0.247 -10.962 -2.963 1.00 96.31 88 VAL A N 1
ATOM 731 C CA . VAL A 1 88 ? 1.642 -11.085 -2.508 1.00 96.31 88 VAL A CA 1
ATOM 732 C C . VAL A 1 88 ? 2.483 -11.892 -3.495 1.00 96.31 88 VAL A C 1
ATOM 734 O O . VAL A 1 88 ? 3.595 -11.483 -3.820 1.00 96.31 88 VAL A O 1
ATOM 737 N N . LYS A 1 89 ? 1.957 -12.998 -4.044 1.00 98.12 89 LYS A N 1
ATOM 738 C CA . LYS A 1 89 ? 2.664 -13.771 -5.081 1.00 98.12 89 LYS A CA 1
ATOM 739 C C . LYS A 1 89 ? 2.928 -12.947 -6.339 1.00 98.12 89 LYS A C 1
ATOM 741 O O . LYS A 1 89 ? 4.017 -13.036 -6.891 1.00 98.12 89 LYS A O 1
ATOM 746 N N . THR A 1 90 ? 1.957 -12.144 -6.772 1.00 98.06 90 THR A N 1
ATOM 747 C CA . THR A 1 90 ? 2.109 -11.303 -7.968 1.00 98.06 90 THR A CA 1
ATOM 748 C C . THR A 1 90 ? 3.161 -10.219 -7.738 1.00 98.06 90 THR A C 1
ATOM 750 O O . THR A 1 90 ? 4.080 -10.087 -8.541 1.00 98.06 90 THR A O 1
ATOM 753 N N . CYS A 1 91 ? 3.086 -9.496 -6.614 1.00 97.50 91 CYS A N 1
ATOM 754 C CA . CYS A 1 91 ? 4.090 -8.489 -6.264 1.00 97.50 91 CYS A CA 1
ATOM 755 C C . CYS A 1 91 ? 5.485 -9.110 -6.133 1.00 97.50 91 CYS A C 1
ATOM 757 O O . CYS A 1 91 ? 6.447 -8.553 -6.651 1.00 97.50 91 CYS A O 1
ATOM 759 N N . ARG A 1 92 ? 5.595 -10.298 -5.519 1.00 97.81 92 ARG A N 1
ATOM 760 C CA . ARG A 1 92 ? 6.874 -11.004 -5.391 1.00 97.81 92 ARG A CA 1
ATOM 761 C C . ARG A 1 92 ? 7.484 -11.360 -6.744 1.00 97.81 92 ARG A C 1
ATOM 763 O O . ARG A 1 92 ? 8.667 -11.120 -6.946 1.00 97.81 92 ARG A O 1
ATOM 770 N N . MET A 1 93 ? 6.686 -11.903 -7.662 1.00 98.38 93 MET A N 1
ATOM 771 C CA . MET A 1 93 ? 7.156 -12.223 -9.013 1.00 98.38 93 MET A CA 1
ATOM 772 C C . MET A 1 93 ? 7.654 -10.970 -9.742 1.00 98.38 93 MET A C 1
ATOM 774 O O . MET A 1 93 ? 8.700 -11.017 -10.380 1.00 98.38 93 MET A O 1
ATOM 778 N N . ASN A 1 94 ? 6.946 -9.846 -9.608 1.00 98.19 94 ASN A N 1
ATOM 779 C CA . ASN A 1 94 ? 7.350 -8.586 -10.229 1.00 98.19 94 ASN A CA 1
ATOM 780 C C . ASN A 1 94 ? 8.653 -8.031 -9.632 1.00 98.19 94 ASN A C 1
ATOM 782 O O . ASN A 1 94 ? 9.524 -7.608 -10.388 1.00 98.19 94 ASN A O 1
ATOM 786 N N . LEU A 1 95 ? 8.815 -8.098 -8.306 1.00 97.50 95 LEU A N 1
ATOM 787 C CA . LEU A 1 95 ? 10.064 -7.747 -7.619 1.00 97.50 95 LEU A CA 1
ATOM 788 C C . LEU A 1 95 ? 11.241 -8.607 -8.100 1.00 97.50 95 LEU A C 1
ATOM 790 O O . LEU A 1 95 ? 12.341 -8.097 -8.295 1.00 97.50 95 LEU A O 1
ATOM 794 N N . ASP A 1 96 ? 11.027 -9.911 -8.300 1.00 98.25 96 ASP A N 1
ATOM 795 C CA . ASP A 1 96 ? 12.068 -10.821 -8.789 1.00 98.25 96 ASP A CA 1
ATOM 796 C C . ASP A 1 96 ? 12.483 -10.504 -10.236 1.00 98.25 96 ASP A C 1
ATOM 798 O O . ASP A 1 96 ? 13.671 -10.570 -10.561 1.00 98.25 96 ASP A O 1
ATOM 802 N N . VAL A 1 97 ? 11.532 -10.110 -11.091 1.00 98.38 97 VAL A N 1
ATOM 803 C CA . VAL A 1 97 ? 11.815 -9.656 -12.464 1.00 98.38 97 VAL A CA 1
ATOM 804 C C . VAL A 1 97 ? 12.602 -8.345 -12.458 1.00 98.38 97 VAL A C 1
ATOM 806 O O . VAL A 1 97 ? 13.630 -8.257 -13.129 1.00 98.38 97 VAL A O 1
ATOM 809 N N . ASP A 1 98 ? 12.173 -7.353 -11.677 1.00 98.44 98 ASP A N 1
ATOM 810 C CA . ASP A 1 98 ? 12.879 -6.072 -11.569 1.00 98.44 98 ASP A CA 1
ATOM 811 C C . ASP A 1 98 ? 14.299 -6.271 -11.038 1.00 98.44 98 ASP A C 1
ATOM 813 O O . ASP A 1 98 ? 15.264 -5.795 -11.640 1.00 98.44 98 ASP A O 1
ATOM 817 N N . ARG A 1 99 ? 14.456 -7.098 -10.000 1.00 97.25 99 ARG A N 1
ATOM 818 C CA . ARG A 1 99 ? 15.765 -7.473 -9.460 1.00 97.25 99 ARG A CA 1
ATOM 819 C C . ARG A 1 99 ? 16.660 -8.131 -10.509 1.00 97.25 99 ARG A C 1
ATOM 821 O O . ARG A 1 99 ? 17.838 -7.784 -10.595 1.00 97.25 99 ARG A O 1
ATOM 828 N N . ALA A 1 100 ? 16.136 -9.061 -11.310 1.00 98.12 100 ALA A N 1
ATOM 829 C CA . ALA A 1 100 ? 16.894 -9.694 -12.394 1.00 98.12 100 ALA A CA 1
ATOM 830 C C . ALA A 1 100 ? 17.345 -8.675 -13.457 1.00 98.12 100 ALA A C 1
ATOM 832 O O . ALA A 1 100 ? 18.442 -8.795 -14.007 1.00 98.12 100 ALA A O 1
ATOM 833 N N . ASN A 1 101 ? 16.541 -7.632 -13.674 1.00 97.56 101 ASN A N 1
ATOM 834 C CA . ASN A 1 101 ? 16.844 -6.506 -14.556 1.00 97.56 101 ASN A CA 1
ATOM 835 C C . ASN A 1 101 ?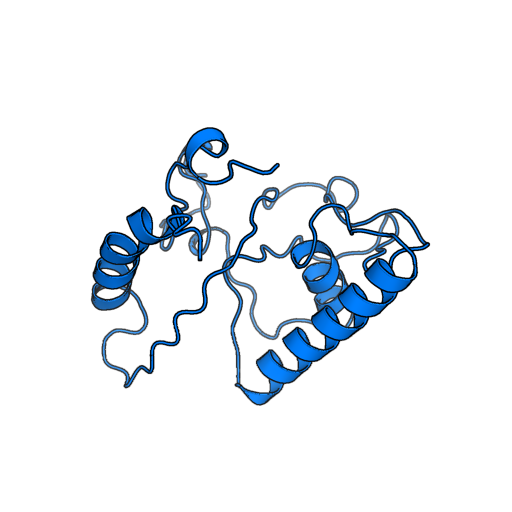 17.674 -5.397 -13.884 1.00 97.56 101 ASN A C 1
ATOM 837 O O . ASN A 1 101 ? 17.952 -4.383 -14.521 1.00 97.56 101 ASN A O 1
ATOM 841 N N . LYS A 1 102 ? 18.120 -5.595 -12.633 1.00 97.94 102 LYS A N 1
ATOM 842 C CA . LYS A 1 102 ? 18.877 -4.615 -11.829 1.00 97.94 102 LYS A CA 1
ATOM 843 C C . LYS A 1 102 ? 18.113 -3.305 -11.607 1.00 97.94 102 LYS A C 1
ATOM 845 O O . LYS A 1 102 ? 18.705 -2.228 -11.580 1.00 97.94 102 LYS A O 1
ATOM 850 N N . ILE A 1 103 ? 16.801 -3.418 -11.449 1.00 97.38 103 ILE A N 1
ATOM 851 C CA . ILE A 1 103 ? 15.889 -2.330 -11.124 1.00 97.38 103 ILE A CA 1
ATOM 852 C C . ILE A 1 103 ? 15.350 -2.581 -9.717 1.00 97.38 103 ILE A C 1
ATOM 854 O O . ILE A 1 103 ? 14.985 -3.698 -9.362 1.00 97.38 103 ILE A O 1
ATOM 858 N N . GLU A 1 104 ? 15.291 -1.524 -8.919 1.00 96.50 104 GLU A N 1
ATOM 859 C CA . GLU A 1 104 ? 14.492 -1.472 -7.701 1.00 96.50 104 GLU A CA 1
ATOM 860 C C . GLU A 1 104 ? 13.475 -0.355 -7.892 1.00 96.50 104 GLU A C 1
ATOM 862 O O . GLU A 1 104 ? 13.861 0.766 -8.241 1.00 96.50 104 GLU A O 1
ATOM 867 N N . ALA A 1 105 ? 12.186 -0.677 -7.764 1.00 95.69 105 ALA A N 1
ATOM 868 C CA . ALA A 1 105 ? 11.116 0.295 -7.937 1.00 95.69 105 ALA A CA 1
ATOM 869 C C . ALA A 1 105 ? 11.224 1.419 -6.892 1.00 95.69 105 ALA A C 1
ATOM 871 O O . ALA A 1 105 ? 11.680 1.184 -5.775 1.00 95.69 105 ALA A O 1
ATOM 872 N N . VAL A 1 106 ? 10.789 2.630 -7.253 1.00 94.00 106 VAL A N 1
ATOM 873 C CA . VAL A 1 106 ? 10.983 3.857 -6.453 1.00 94.00 106 VAL A CA 1
ATOM 874 C C . VAL A 1 106 ? 10.513 3.741 -4.996 1.00 94.00 106 VAL A C 1
ATOM 876 O O . VAL A 1 106 ? 11.158 4.289 -4.110 1.00 94.00 106 VAL A O 1
ATOM 879 N N . TRP A 1 107 ? 9.443 2.983 -4.753 1.00 91.75 107 TRP A N 1
ATOM 880 C CA . TRP A 1 107 ? 8.945 2.641 -3.415 1.00 91.75 107 TRP A CA 1
ATOM 881 C C . TRP A 1 107 ? 8.810 1.129 -3.239 1.00 91.75 107 TRP A C 1
ATOM 883 O O . TRP A 1 107 ? 7.760 0.644 -2.825 1.00 91.75 107 TRP A O 1
ATOM 893 N N . GLN A 1 108 ? 9.821 0.378 -3.680 1.00 93.31 108 GLN A N 1
ATOM 894 C CA . GLN A 1 108 ? 9.952 -1.071 -3.496 1.00 93.31 108 GLN A CA 1
ATOM 895 C C . GLN A 1 108 ? 8.619 -1.838 -3.686 1.00 93.31 108 GLN A C 1
ATOM 897 O O . GLN A 1 108 ? 7.992 -1.756 -4.748 1.00 93.31 108 GLN A O 1
ATOM 902 N N . GLU A 1 109 ? 8.157 -2.591 -2.684 1.00 92.62 109 GLU A N 1
ATOM 903 C CA . GLU A 1 109 ? 6.909 -3.360 -2.710 1.00 92.62 109 GLU A CA 1
ATOM 904 C C . GLU A 1 109 ? 5.646 -2.509 -2.900 1.00 92.62 109 GLU A C 1
ATOM 906 O O . GLU A 1 109 ? 4.703 -2.966 -3.553 1.00 92.62 109 GLU A O 1
ATOM 911 N N . GLU A 1 110 ? 5.625 -1.272 -2.400 1.00 93.56 110 GLU A N 1
ATOM 912 C CA . GLU A 1 110 ? 4.476 -0.369 -2.498 1.00 93.56 110 GLU A CA 1
ATOM 913 C C . GLU A 1 110 ? 4.226 0.070 -3.946 1.00 93.56 110 GLU A C 1
ATOM 915 O O . GLU A 1 110 ? 3.080 0.160 -4.398 1.00 93.56 110 GLU A O 1
ATOM 920 N N . SER A 1 111 ? 5.288 0.221 -4.742 1.00 96.00 111 SER A N 1
ATOM 921 C CA . SER A 1 111 ? 5.158 0.473 -6.184 1.00 96.00 111 SER A CA 1
ATOM 922 C C . SER A 1 111 ? 4.479 -0.701 -6.905 1.00 96.00 111 SER A C 1
ATOM 924 O O . SER A 1 111 ? 3.554 -0.508 -7.702 1.00 96.00 111 SER A O 1
ATOM 926 N N . HIS A 1 112 ? 4.867 -1.941 -6.590 1.00 97.94 112 HIS A N 1
ATOM 927 C CA . HIS A 1 112 ? 4.238 -3.132 -7.172 1.00 97.94 112 HIS A CA 1
ATOM 928 C C . HIS A 1 112 ? 2.806 -3.355 -6.665 1.00 97.94 112 HIS A C 1
ATOM 930 O O . HIS A 1 112 ? 1.958 -3.825 -7.429 1.00 97.94 112 HIS A O 1
ATOM 936 N N . LEU A 1 113 ? 2.513 -2.988 -5.413 1.00 95.88 113 LEU A N 1
ATOM 937 C CA . LEU A 1 113 ? 1.162 -2.991 -4.848 1.00 95.88 113 LEU A CA 1
ATOM 938 C C . LEU A 1 113 ? 0.229 -2.071 -5.644 1.00 95.88 113 LEU A C 1
ATOM 940 O O . LEU A 1 113 ? -0.846 -2.495 -6.076 1.00 95.88 113 LEU A O 1
ATOM 944 N N . ASN A 1 114 ? 0.665 -0.836 -5.890 1.00 95.50 114 ASN A N 1
ATOM 945 C CA . ASN A 1 114 ? -0.088 0.140 -6.672 1.00 95.50 114 ASN A CA 1
ATOM 946 C C . ASN A 1 114 ? -0.338 -0.356 -8.104 1.00 95.50 114 ASN A C 1
ATOM 948 O O . ASN A 1 114 ? -1.467 -0.294 -8.600 1.00 95.50 114 ASN A O 1
ATOM 952 N N . LYS A 1 115 ? 0.672 -0.966 -8.740 1.00 97.62 115 LYS A N 1
ATOM 953 C CA . LYS A 1 115 ? 0.509 -1.609 -10.053 1.00 97.62 115 LYS A CA 1
ATOM 954 C C . LYS A 1 115 ? -0.495 -2.761 -10.025 1.00 97.62 115 LYS A C 1
ATOM 956 O O . LYS A 1 115 ? -1.287 -2.909 -10.957 1.00 97.62 115 LYS A O 1
ATOM 961 N N . TYR A 1 116 ? -0.488 -3.580 -8.975 1.00 97.56 116 TYR A N 1
ATOM 962 C CA . TYR A 1 116 ? -1.446 -4.672 -8.831 1.00 97.56 116 TYR A CA 1
ATOM 963 C C . TYR A 1 116 ? -2.882 -4.142 -8.739 1.00 97.56 116 TYR A C 1
ATOM 965 O O . TYR A 1 116 ? -3.757 -4.627 -9.468 1.00 97.56 116 TYR A O 1
ATOM 973 N N . PHE A 1 117 ? -3.126 -3.137 -7.892 1.00 94.38 117 PHE A N 1
ATOM 974 C CA . PHE A 1 117 ? -4.461 -2.568 -7.689 1.00 94.38 117 PHE A CA 1
ATOM 975 C C . PHE A 1 117 ? -4.975 -1.740 -8.866 1.00 94.38 117 PHE A C 1
ATOM 977 O O . PHE A 1 117 ? -6.191 -1.657 -9.040 1.00 94.38 117 PHE A O 1
ATOM 984 N N . LEU A 1 118 ? -4.096 -1.235 -9.737 1.00 93.75 118 LEU A N 1
ATOM 985 C CA . LEU A 1 118 ? -4.502 -0.614 -10.998 1.00 93.75 118 LEU A CA 1
ATOM 986 C C . LEU A 1 118 ? -5.364 -1.557 -11.858 1.00 93.75 118 LEU A C 1
ATOM 988 O O . LEU A 1 118 ? -6.363 -1.116 -12.427 1.00 93.75 118 LEU A O 1
ATOM 992 N N . TYR A 1 119 ? -5.038 -2.854 -11.909 1.00 94.62 119 TYR A N 1
ATOM 993 C CA . TYR A 1 119 ? -5.778 -3.843 -12.715 1.00 94.62 119 TYR A CA 1
ATOM 994 C C . TYR A 1 119 ? -6.641 -4.806 -11.893 1.00 94.62 119 TYR A C 1
ATOM 996 O O . TYR A 1 119 ? -7.538 -5.450 -12.433 1.00 94.62 119 TYR A O 1
ATOM 1004 N N . ASN A 1 120 ? -6.402 -4.912 -10.586 1.00 92.44 120 ASN A N 1
ATOM 1005 C CA . ASN A 1 120 ? -7.140 -5.789 -9.680 1.00 92.44 120 ASN A CA 1
ATOM 1006 C C . ASN A 1 120 ? -7.815 -4.945 -8.599 1.00 92.44 120 ASN A C 1
ATOM 1008 O O . ASN A 1 120 ? -7.383 -4.959 -7.450 1.00 92.44 120 ASN A O 1
ATOM 1012 N N . LYS A 1 121 ? -8.862 -4.200 -8.972 1.00 87.75 121 LYS A N 1
ATOM 1013 C CA . LYS A 1 121 ? -9.501 -3.211 -8.090 1.00 87.75 121 LYS A CA 1
ATOM 1014 C C . LYS A 1 121 ? -9.876 -3.813 -6.722 1.00 87.75 121 LYS A C 1
ATOM 1016 O O . LYS A 1 121 ? -10.493 -4.887 -6.683 1.00 87.75 121 LYS A O 1
ATOM 1021 N N . PRO A 1 122 ? -9.538 -3.150 -5.600 1.00 86.38 122 PRO A N 1
ATOM 1022 C CA . PRO A 1 122 ? -9.943 -3.618 -4.283 1.00 86.38 122 PRO A CA 1
ATOM 1023 C C . PRO A 1 122 ? -11.466 -3.515 -4.122 1.00 86.38 122 PRO A C 1
ATOM 1025 O O . PRO A 1 122 ? -12.112 -2.615 -4.651 1.00 86.38 122 PRO A O 1
ATOM 1028 N N . THR A 1 123 ? -12.066 -4.430 -3.357 1.00 85.00 123 THR A N 1
ATOM 1029 C CA . THR A 1 123 ? -13.522 -4.414 -3.108 1.00 85.00 123 THR A CA 1
ATOM 1030 C C . THR A 1 123 ? -13.946 -3.381 -2.065 1.00 85.00 123 THR A C 1
ATOM 1032 O O . THR A 1 123 ? -15.132 -3.088 -1.932 1.00 85.00 123 THR A O 1
ATOM 1035 N N . LYS A 1 124 ? -12.992 -2.889 -1.269 1.00 82.94 124 LYS A N 1
ATOM 1036 C CA . LYS A 1 124 ? -13.167 -1.830 -0.275 1.00 82.94 124 LYS A CA 1
ATOM 1037 C C . LYS A 1 124 ? -11.891 -1.000 -0.232 1.00 82.94 124 LYS A C 1
ATOM 1039 O O . LYS A 1 124 ? -10.805 -1.572 -0.227 1.00 82.94 124 LYS A O 1
ATOM 1044 N N . LEU A 1 125 ? -12.060 0.312 -0.158 1.00 81.94 125 LEU A N 1
ATOM 1045 C CA . LEU A 1 125 ? -10.994 1.264 0.113 1.00 81.94 125 LEU A CA 1
ATOM 1046 C C . LEU A 1 125 ? -11.144 1.752 1.554 1.00 81.94 125 LEU A C 1
ATOM 1048 O O . LEU A 1 125 ? -12.262 2.042 1.991 1.00 81.94 125 LEU A O 1
ATOM 1052 N N . LEU A 1 126 ? -10.038 1.798 2.290 1.00 82.06 126 LEU A N 1
ATOM 1053 C CA . LEU A 1 126 ? -9.996 2.421 3.607 1.00 82.06 126 LEU A CA 1
ATOM 1054 C C . LEU A 1 126 ? -9.606 3.886 3.428 1.00 82.06 126 LEU A C 1
ATOM 1056 O O . LEU A 1 126 ? -8.728 4.191 2.630 1.00 82.06 126 LEU A O 1
ATOM 1060 N N . SER A 1 127 ? -10.277 4.782 4.148 1.00 83.50 127 SER A N 1
ATOM 1061 C CA . SER A 1 127 ? -9.899 6.195 4.170 1.00 83.50 127 SER A CA 1
ATOM 1062 C C . SER A 1 127 ? -8.582 6.394 4.935 1.00 83.50 127 SER A C 1
ATOM 1064 O O . SER A 1 127 ? -8.188 5.508 5.705 1.00 83.50 127 SER A O 1
ATOM 1066 N N . PRO A 1 128 ? -7.963 7.587 4.855 1.00 83.75 128 PRO A N 1
ATOM 1067 C CA . PRO A 1 128 ? -6.771 7.916 5.639 1.00 83.75 128 PRO A CA 1
ATOM 1068 C C . PRO A 1 128 ? -6.966 7.822 7.161 1.00 83.75 128 PRO A C 1
ATOM 1070 O O . PRO A 1 128 ? -5.994 7.831 7.903 1.00 83.75 128 PRO A O 1
ATOM 1073 N N . GLU A 1 129 ? -8.206 7.674 7.655 1.00 85.75 129 GLU A N 1
ATOM 1074 C CA . GLU A 1 129 ? -8.476 7.344 9.065 1.00 85.75 129 GLU A CA 1
ATOM 1075 C C . GLU A 1 129 ? -7.752 6.065 9.520 1.00 85.75 129 GLU A C 1
ATOM 1077 O O . GLU A 1 129 ? -7.469 5.916 10.706 1.00 85.75 1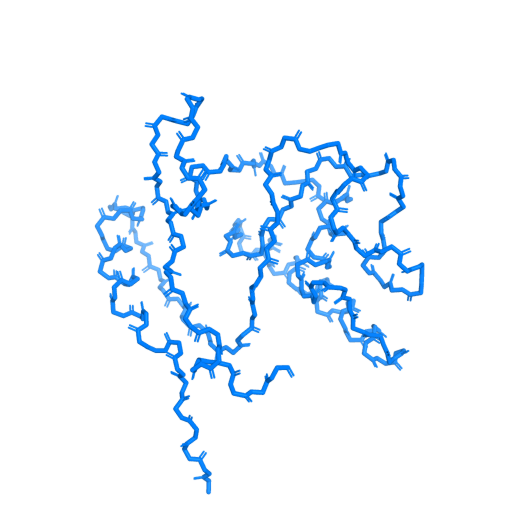29 GLU A O 1
ATOM 1082 N N . TYR A 1 130 ? -7.483 5.132 8.603 1.00 86.25 130 TYR A N 1
ATOM 1083 C CA . TYR A 1 130 ? -6.884 3.823 8.886 1.00 86.25 130 TYR A CA 1
ATOM 1084 C C . TYR A 1 130 ? -5.372 3.758 8.629 1.00 86.25 130 TYR A C 1
ATOM 1086 O O . TYR A 1 130 ? -4.788 2.689 8.789 1.00 86.25 130 TYR A O 1
ATOM 1094 N N . LEU A 1 131 ? -4.750 4.867 8.228 1.00 87.00 131 LEU A N 1
ATOM 1095 C CA . LEU A 1 131 ? -3.301 5.018 8.130 1.00 87.00 131 LEU A CA 1
ATOM 1096 C C . LEU A 1 131 ? -2.979 6.515 8.081 1.00 87.00 131 LEU A C 1
ATOM 1098 O O . LEU A 1 131 ? -3.040 7.131 7.017 1.00 87.00 131 LEU A O 1
ATOM 1102 N N . TRP A 1 132 ? -2.674 7.101 9.237 1.00 86.94 132 TRP A N 1
ATOM 1103 C CA . TRP A 1 132 ? -2.450 8.540 9.365 1.00 86.94 132 TRP A CA 1
ATOM 1104 C C . TRP A 1 132 ? -1.045 8.882 9.867 1.00 86.94 132 TRP A C 1
ATOM 1106 O O . TRP A 1 132 ? -0.426 8.100 10.579 1.00 86.94 132 TRP A O 1
ATOM 1116 N N . ASP A 1 133 ? -0.552 10.065 9.503 1.00 86.00 133 ASP A N 1
ATOM 1117 C CA . ASP A 1 133 ? 0.677 10.650 10.042 1.00 86.00 133 ASP A CA 1
ATOM 1118 C C . ASP A 1 133 ? 0.308 11.896 10.855 1.00 86.00 133 ASP A C 1
ATOM 1120 O O . ASP A 1 133 ? -0.037 12.944 10.294 1.00 86.00 133 ASP A O 1
ATOM 1124 N N . ASP A 1 134 ? 0.375 11.783 12.184 1.00 86.12 134 ASP A N 1
ATOM 1125 C CA . ASP A 1 134 ? -0.039 12.846 13.106 1.00 86.12 134 ASP A CA 1
ATOM 1126 C C . ASP A 1 134 ? 0.780 14.140 12.948 1.00 86.12 134 ASP A C 1
ATOM 1128 O O . ASP A 1 134 ? 0.290 15.220 13.293 1.00 86.12 134 ASP A O 1
ATOM 1132 N N . ARG A 1 135 ? 1.969 14.085 12.325 1.00 85.19 135 ARG A N 1
ATOM 1133 C CA . ARG A 1 135 ? 2.793 15.272 12.029 1.00 85.19 135 ARG A CA 1
ATOM 1134 C C . ARG A 1 135 ? 2.132 16.215 11.021 1.00 85.19 135 ARG A C 1
ATOM 1136 O O . ARG A 1 135 ? 2.453 17.401 11.001 1.00 85.19 135 ARG A O 1
ATOM 1143 N N . LYS A 1 136 ? 1.207 15.721 10.187 1.00 80.62 136 LYS A N 1
ATOM 1144 C CA . LYS A 1 136 ? 0.563 16.517 9.122 1.00 80.62 136 LYS A CA 1
ATOM 1145 C C . LYS A 1 136 ? -0.663 17.307 9.595 1.00 80.62 136 LYS A C 1
ATOM 1147 O O . LYS A 1 136 ? -1.206 18.094 8.824 1.00 80.62 136 LYS A O 1
ATOM 1152 N N . GLY A 1 137 ? -1.073 17.137 10.856 1.00 84.19 137 GLY A N 1
ATOM 1153 C CA . GLY A 1 137 ? -2.283 17.741 11.418 1.00 84.19 137 GLY A CA 1
ATOM 1154 C C . GLY A 1 137 ? -3.565 17.120 10.850 1.00 84.19 137 GLY A C 1
ATOM 1155 O O . GLY A 1 137 ? -3.669 16.841 9.662 1.00 84.19 137 GLY A O 1
ATOM 1156 N N . LYS A 1 138 ? -4.574 16.876 11.692 1.00 86.00 138 LYS A N 1
ATOM 1157 C CA . LYS A 1 138 ? -5.786 16.149 11.276 1.00 86.00 138 LYS A CA 1
ATOM 1158 C C . LYS A 1 138 ? -6.719 17.022 10.409 1.00 86.00 138 LYS A C 1
ATOM 1160 O O . LYS A 1 138 ? -7.244 18.013 10.926 1.00 86.00 138 LYS A O 1
ATOM 1165 N N . PRO A 1 139 ? -7.042 16.636 9.158 1.00 82.56 139 PRO A N 1
ATOM 1166 C CA . PRO A 1 139 ? -7.974 17.370 8.311 1.00 82.56 139 PRO A CA 1
ATOM 1167 C C . PRO A 1 139 ? -9.387 17.424 8.902 1.00 82.56 139 PRO A C 1
ATOM 1169 O O . PRO A 1 139 ? -9.795 16.566 9.693 1.00 82.56 139 PRO A O 1
ATOM 1172 N N . SER A 1 140 ? -10.171 18.417 8.479 1.00 88.94 140 SER A N 1
ATOM 1173 C CA . SER A 1 140 ? -11.552 18.610 8.946 1.00 88.94 140 SER A CA 1
ATOM 1174 C C . SER A 1 140 ? -12.510 17.511 8.475 1.00 88.94 140 SER A C 1
ATOM 1176 O O . SER A 1 140 ? -13.443 17.171 9.200 1.00 88.94 140 SER A O 1
ATOM 1178 N N . PHE A 1 141 ? -12.273 16.926 7.295 1.00 84.19 141 PHE A N 1
ATOM 1179 C CA . PHE A 1 141 ? -13.085 15.822 6.769 1.00 84.19 141 PHE A CA 1
ATOM 1180 C C . PHE A 1 141 ? -12.878 14.512 7.542 1.00 84.19 141 PHE A C 1
ATOM 1182 O O . PHE A 1 141 ? -13.746 13.638 7.524 1.00 84.19 141 PHE A O 1
ATOM 1189 N N . MET A 1 142 ? -11.736 14.372 8.220 1.00 84.56 142 MET A N 1
ATOM 1190 C CA . MET A 1 142 ? -11.402 13.192 9.001 1.00 84.56 142 MET A CA 1
ATOM 1191 C C . MET A 1 142 ? -12.092 13.256 10.363 1.00 84.56 142 MET A C 1
ATOM 1193 O O . MET A 1 142 ? -11.833 14.167 11.158 1.00 84.56 142 MET A O 1
ATOM 1197 N N . LYS A 1 143 ? -12.954 12.283 10.667 1.00 91.62 143 LYS A N 1
ATOM 1198 C CA . LYS A 1 143 ? -13.716 12.284 11.922 1.00 91.62 143 LYS A CA 1
ATOM 1199 C C . LYS A 1 143 ? -12.893 11.711 13.066 1.00 91.62 143 LYS A C 1
ATOM 1201 O O . LYS A 1 143 ? -12.963 12.230 14.176 1.00 91.62 143 LYS A O 1
ATOM 1206 N N . VAL A 1 144 ? -12.107 10.673 12.790 1.00 93.06 144 VAL A N 1
ATOM 1207 C CA . VAL A 1 144 ? -11.292 9.974 13.789 1.00 93.06 144 VAL A CA 1
ATOM 1208 C C . VAL A 1 144 ? -10.029 9.396 13.157 1.00 93.06 144 VAL A C 1
ATOM 1210 O O . VAL A 1 144 ? -10.075 8.900 12.039 1.00 93.06 144 VAL A O 1
ATOM 1213 N N . VAL A 1 145 ? -8.913 9.424 13.884 1.00 90.00 145 VAL A N 1
ATOM 1214 C CA . VAL A 1 145 ? -7.710 8.657 13.535 1.00 90.00 145 VAL A CA 1
ATOM 1215 C C . VAL A 1 145 ? -7.819 7.295 14.217 1.00 90.00 145 VAL A C 1
ATOM 1217 O O . VAL A 1 145 ? -8.000 7.228 15.430 1.00 90.00 145 VAL A O 1
ATOM 1220 N N . ARG A 1 146 ? -7.780 6.211 13.439 1.00 90.44 146 ARG A N 1
ATOM 1221 C CA . ARG A 1 146 ? -7.947 4.825 13.918 1.00 90.44 146 ARG A CA 1
ATOM 1222 C C . ARG A 1 146 ? -6.627 4.077 13.991 1.00 90.44 146 ARG A C 1
ATOM 1224 O O . ARG A 1 146 ? -6.489 3.187 14.820 1.00 90.44 146 ARG A O 1
ATOM 1231 N N . PHE A 1 147 ? -5.690 4.420 13.114 1.00 90.25 147 PHE A N 1
ATOM 1232 C CA . PHE A 1 147 ? -4.351 3.856 13.102 1.00 90.25 147 PHE A CA 1
ATOM 123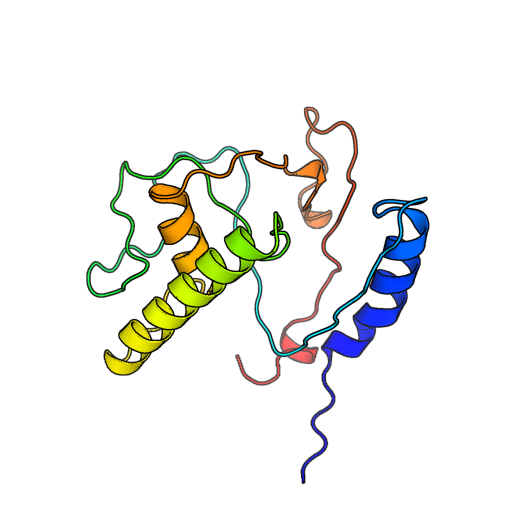3 C C . PHE A 1 147 ? -3.363 4.924 12.637 1.00 90.25 147 PHE A C 1
ATOM 1235 O O . PHE A 1 147 ? -3.530 5.499 11.559 1.00 90.25 147 PHE A O 1
ATOM 1242 N N . SER A 1 148 ? -2.375 5.214 13.480 1.00 89.62 148 SER A N 1
ATOM 1243 C CA . SER A 1 148 ? -1.396 6.277 13.261 1.00 89.62 148 SER A CA 1
ATOM 1244 C C . SER A 1 148 ? 0.010 5.701 13.165 1.00 89.62 148 SER A C 1
ATOM 1246 O O . SER A 1 148 ? 0.337 4.707 13.819 1.00 89.62 148 SER A O 1
ATOM 1248 N N . GLN A 1 149 ? 0.840 6.327 12.338 1.00 87.31 149 GLN A N 1
ATOM 1249 C CA . GLN A 1 149 ? 2.263 6.050 12.273 1.00 87.31 149 GLN A CA 1
ATOM 1250 C C . GLN A 1 149 ? 2.953 6.571 13.536 1.00 87.31 149 GLN A C 1
ATOM 1252 O O . GLN A 1 149 ? 2.697 7.679 14.000 1.00 87.31 149 GLN A O 1
ATOM 1257 N N . VAL A 1 150 ? 3.876 5.774 14.067 1.00 88.69 150 VAL A N 1
ATOM 1258 C CA . VAL A 1 150 ? 4.775 6.204 15.142 1.00 88.69 150 VAL A CA 1
ATOM 1259 C C . VAL A 1 150 ? 5.955 6.975 14.560 1.00 88.69 150 VAL A C 1
ATOM 1261 O O . VAL A 1 150 ? 6.447 6.645 13.478 1.00 88.69 150 VAL A O 1
ATOM 1264 N N . GLU A 1 151 ? 6.425 7.988 15.283 1.00 85.06 151 GLU A N 1
ATOM 1265 C CA . GLU A 1 151 ? 7.630 8.717 14.902 1.00 85.06 151 GLU A CA 1
ATOM 1266 C C . GLU A 1 151 ? 8.843 7.778 14.943 1.00 85.06 151 GLU A C 1
ATOM 1268 O O . GLU A 1 151 ? 9.087 7.071 15.923 1.00 85.06 151 GLU A O 1
ATOM 1273 N N . LYS A 1 152 ? 9.588 7.745 13.838 1.00 83.88 152 LYS A N 1
ATOM 1274 C CA . LYS A 1 152 ? 10.725 6.852 13.629 1.00 83.88 152 LYS A CA 1
ATOM 1275 C C . LYS A 1 152 ? 11.963 7.688 13.335 1.00 83.88 152 LYS A C 1
ATOM 1277 O O . LYS A 1 152 ? 11.991 8.420 12.348 1.00 83.88 152 LYS A O 1
ATOM 1282 N N . ASN A 1 153 ? 13.017 7.525 14.133 1.00 85.94 153 ASN A N 1
ATOM 1283 C CA . ASN A 1 153 ? 14.343 7.995 13.743 1.00 85.94 153 ASN A CA 1
ATOM 1284 C C . ASN A 1 153 ? 14.986 6.960 12.809 1.00 85.94 153 ASN A C 1
ATOM 1286 O O . ASN A 1 153 ? 15.601 5.995 13.264 1.00 85.94 153 ASN A O 1
ATOM 1290 N N . TYR A 1 154 ? 14.831 7.140 11.494 1.00 81.81 154 TYR A N 1
ATOM 1291 C CA . TYR A 1 154 ? 15.333 6.179 10.506 1.00 81.81 154 TYR A CA 1
ATOM 1292 C C . TYR A 1 154 ? 16.839 5.943 10.588 1.00 81.81 154 TYR A C 1
ATOM 1294 O O . TYR A 1 154 ? 17.261 4.814 10.371 1.00 81.81 154 TYR A O 1
ATOM 1302 N N . ALA A 1 155 ? 17.640 6.944 10.960 1.00 83.25 155 ALA A N 1
ATOM 1303 C CA . ALA A 1 155 ? 19.084 6.759 11.109 1.00 83.25 155 ALA A CA 1
ATOM 1304 C C . ALA A 1 155 ? 19.430 5.767 12.234 1.00 83.25 155 ALA A C 1
ATOM 1306 O O . ALA A 1 155 ? 20.422 5.047 12.143 1.00 83.25 155 ALA A O 1
ATOM 1307 N N . GLU A 1 156 ? 18.602 5.701 13.278 1.00 83.50 156 GLU A N 1
ATOM 1308 C CA . GLU A 1 156 ? 18.779 4.758 14.385 1.00 83.50 156 GLU A CA 1
ATOM 1309 C C . GLU A 1 156 ? 18.248 3.364 14.041 1.00 83.50 156 GLU A C 1
ATOM 1311 O O . GLU A 1 156 ? 18.867 2.362 14.396 1.00 83.50 156 GLU A O 1
ATOM 1316 N N . ILE A 1 157 ? 17.112 3.287 13.338 1.00 79.88 157 ILE A N 1
ATOM 1317 C CA . ILE A 1 157 ? 16.406 2.014 13.124 1.00 79.88 157 ILE A CA 1
ATOM 1318 C C . ILE A 1 157 ? 16.684 1.355 11.761 1.00 79.88 157 ILE A C 1
ATOM 1320 O O . ILE A 1 157 ? 16.346 0.184 11.570 1.00 79.88 157 ILE A O 1
ATOM 1324 N N . ARG A 1 158 ? 17.303 2.079 10.819 1.00 80.88 158 ARG A N 1
ATOM 1325 C CA . ARG A 1 158 ? 17.744 1.620 9.488 1.00 80.88 158 ARG A CA 1
ATOM 1326 C C . ARG A 1 158 ? 19.209 2.045 9.262 1.00 80.88 158 ARG A C 1
ATOM 1328 O O . ARG A 1 158 ? 19.469 3.011 8.553 1.00 80.88 158 ARG A O 1
ATOM 1335 N N . PRO A 1 159 ? 20.188 1.331 9.848 1.00 72.50 159 PRO A N 1
ATOM 1336 C CA . PRO A 1 159 ? 21.604 1.697 9.725 1.00 72.50 159 PRO A CA 1
ATOM 1337 C C . PRO A 1 159 ? 22.167 1.516 8.305 1.00 72.50 159 PRO A C 1
ATOM 1339 O O . PRO A 1 159 ? 23.222 2.065 7.996 1.00 72.50 159 PRO A O 1
ATOM 1342 N N . ASN A 1 160 ? 21.467 0.761 7.453 1.00 70.19 160 ASN A N 1
ATOM 1343 C CA . ASN A 1 160 ? 21.785 0.589 6.040 1.00 70.19 160 ASN A CA 1
ATOM 1344 C C . ASN A 1 160 ? 20.662 1.244 5.219 1.00 70.19 160 ASN A C 1
ATOM 1346 O O . ASN A 1 160 ? 19.597 0.628 5.110 1.00 70.19 160 ASN A O 1
ATOM 1350 N N . PRO A 1 161 ? 20.861 2.483 4.739 1.00 55.47 161 PRO A N 1
ATOM 1351 C CA . PRO A 1 161 ? 19.916 3.148 3.849 1.00 55.47 161 PRO A CA 1
ATOM 1352 C C . PRO A 1 161 ? 19.868 2.490 2.468 1.00 55.47 161 PRO A C 1
ATOM 1354 O O . PRO A 1 161 ? 20.898 1.914 2.040 1.00 55.47 161 PRO A O 1
#

pLDDT: mean 82.94, std 16.71, range [28.19, 98.56]